Protein AF-A0A6A4Y1C8-F1 (afdb_monomer_lite)

Organism: NCBI:txid120398

Foldseek 3Di:
DPPLVVQLVVLLVVLVVVLVCCVVPVVVDDRDDPVRSVLSSLQSLQVVQVVVVVPDDPDPPCVVVVVVLVVLCVDVCCVVRRHHDDD

Radius of gyration: 15.1 Å; chains: 1; bounding box: 32×21×44 Å

Sequence (87 aa):
YLKIWPIVRACVYYQIWLQRADRTFRVDLPFKSPLEISLQAAGLIKLHLRQLLQDLPLKKGYIKVFNLLKQLSRDSWLKQFVLPDAV

Secondary structure (DSSP, 8-state):
-TTHHHHHHHHHHHHHHHHHHHHHH-TTSPPPPHHHHHHHHHHHHHHHHHHHHHH--SSGGGHHHHHHHHHHTTSHHHHHHTSPPP-

pLDDT: mean 88.27, std 11.73, range [49.28, 98.06]

Structure (mmCIF, N/CA/C/O backbone):
data_AF-A0A6A4Y1C8-F1
#
_entry.id   AF-A0A6A4Y1C8-F1
#
loop_
_atom_site.group_PDB
_atom_site.id
_atom_site.typ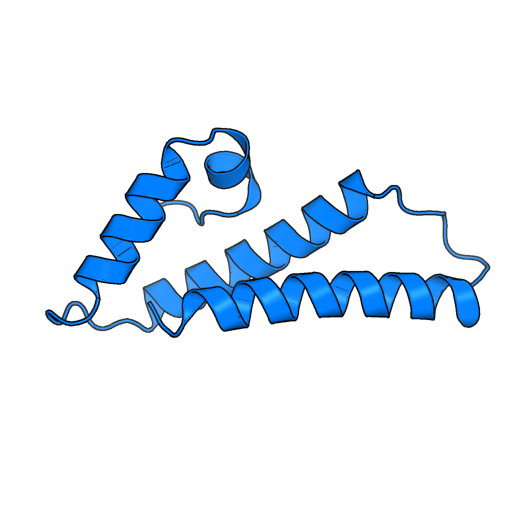e_symbol
_atom_site.label_atom_id
_atom_site.label_alt_id
_atom_site.label_comp_id
_atom_site.label_asym_id
_atom_site.label_entity_id
_atom_site.label_seq_id
_atom_site.pdbx_PDB_ins_code
_atom_site.Cartn_x
_atom_site.Cartn_y
_atom_site.Cartn_z
_atom_site.occupancy
_atom_site.B_iso_or_equiv
_atom_site.auth_seq_id
_atom_site.auth_comp_id
_atom_site.auth_asym_id
_atom_site.auth_atom_id
_atom_site.pdbx_PDB_model_num
ATOM 1 N N . TYR A 1 1 ? -6.583 -8.341 13.877 1.00 49.28 1 TYR A N 1
ATOM 2 C CA . TYR A 1 1 ? -5.229 -8.730 13.436 1.00 49.28 1 TYR A CA 1
ATOM 3 C C . TYR A 1 1 ? -5.214 -9.433 12.081 1.00 49.28 1 TYR A C 1
ATOM 5 O O . TYR A 1 1 ? -4.300 -9.179 11.313 1.00 49.28 1 TYR A O 1
ATOM 13 N N . LEU A 1 2 ? -6.236 -10.225 11.730 1.00 60.56 2 LEU A N 1
ATOM 14 C CA . LEU A 1 2 ? -6.258 -11.006 10.482 1.00 60.56 2 LEU A CA 1
ATOM 15 C C . LEU A 1 2 ? -6.603 -10.232 9.188 1.00 60.56 2 LEU A C 1
ATOM 17 O O . LEU A 1 2 ? -6.364 -10.773 8.121 1.00 60.56 2 LEU A O 1
ATOM 21 N N . LYS A 1 3 ? -7.125 -8.993 9.240 1.00 70.56 3 LYS A N 1
ATOM 22 C CA . LYS A 1 3 ? -7.572 -8.264 8.027 1.00 70.56 3 LYS A CA 1
ATOM 23 C C . LYS A 1 3 ? -6.530 -7.324 7.393 1.00 70.56 3 LYS A C 1
ATOM 25 O O . LYS A 1 3 ? -6.530 -7.179 6.181 1.00 70.56 3 LYS A O 1
ATOM 30 N N . ILE A 1 4 ? -5.624 -6.720 8.174 1.00 84.19 4 ILE A N 1
ATOM 31 C CA . ILE A 1 4 ? -4.653 -5.735 7.644 1.00 84.19 4 ILE A CA 1
ATOM 32 C C . ILE A 1 4 ? -3.496 -6.413 6.900 1.00 84.19 4 ILE A C 1
ATOM 34 O O . ILE A 1 4 ? -3.140 -6.003 5.802 1.00 84.19 4 ILE A O 1
ATOM 38 N N . TRP A 1 5 ? -2.914 -7.472 7.465 1.00 88.19 5 TRP A N 1
ATOM 39 C CA . TRP A 1 5 ? -1.761 -8.140 6.852 1.00 88.19 5 TRP A CA 1
ATOM 40 C C . TRP A 1 5 ? -2.027 -8.729 5.460 1.00 88.19 5 TRP A C 1
ATOM 42 O O . TRP A 1 5 ? -1.136 -8.642 4.614 1.00 88.19 5 TRP A O 1
ATOM 52 N N . PRO A 1 6 ? -3.206 -9.314 5.171 1.00 91.94 6 PRO A N 1
ATOM 53 C CA . PRO A 1 6 ? -3.568 -9.671 3.803 1.00 91.94 6 PRO A CA 1
ATOM 54 C C . PRO A 1 6 ? -3.576 -8.473 2.848 1.00 91.94 6 PRO A C 1
ATOM 56 O O . PRO A 1 6 ? -3.012 -8.592 1.768 1.00 91.94 6 PRO A O 1
ATOM 59 N N . ILE A 1 7 ? -4.121 -7.319 3.261 1.00 91.62 7 ILE A N 1
ATOM 60 C CA . ILE A 1 7 ? -4.113 -6.083 2.455 1.00 91.62 7 ILE A CA 1
ATOM 61 C C . ILE A 1 7 ? -2.673 -5.663 2.147 1.00 91.62 7 ILE A C 1
ATOM 63 O O . ILE A 1 7 ? -2.324 -5.468 0.985 1.00 91.62 7 ILE A O 1
ATOM 67 N N . VAL A 1 8 ? -1.820 -5.584 3.175 1.00 92.88 8 VAL A N 1
ATOM 68 C CA . VAL A 1 8 ? -0.409 -5.191 3.026 1.00 92.88 8 VAL A CA 1
ATOM 69 C C . VAL A 1 8 ? 0.323 -6.123 2.061 1.00 92.88 8 VAL A C 1
ATOM 71 O O . VAL A 1 8 ? 0.937 -5.654 1.105 1.00 92.88 8 VAL A O 1
ATOM 74 N N . ARG A 1 9 ? 0.218 -7.443 2.265 1.00 95.31 9 ARG A N 1
ATOM 75 C CA . ARG A 1 9 ? 0.875 -8.434 1.398 1.00 95.31 9 ARG A CA 1
ATOM 76 C C . ARG A 1 9 ? 0.370 -8.365 -0.038 1.00 95.31 9 ARG A C 1
ATOM 78 O O . ARG A 1 9 ? 1.187 -8.372 -0.951 1.00 95.31 9 ARG A O 1
ATOM 85 N N . ALA A 1 10 ? -0.943 -8.258 -0.236 1.00 96.38 10 ALA A N 1
ATOM 86 C CA . ALA A 1 10 ? -1.533 -8.163 -1.566 1.00 96.38 10 ALA A CA 1
ATOM 87 C C . ALA A 1 10 ? -1.032 -6.923 -2.320 1.00 96.38 10 ALA A C 1
ATOM 89 O O . ALA A 1 10 ? -0.599 -7.048 -3.460 1.00 96.38 10 ALA A O 1
ATOM 90 N N . CYS A 1 11 ? -1.005 -5.754 -1.672 1.00 97.06 11 CYS A N 1
ATOM 91 C CA . CYS A 1 11 ? -0.533 -4.517 -2.298 1.00 97.06 11 CYS A CA 1
ATOM 92 C C . CYS A 1 11 ? 0.956 -4.585 -2.667 1.00 97.06 11 CYS A C 1
ATOM 94 O O . CYS A 1 11 ? 1.337 -4.181 -3.763 1.00 97.06 11 CYS A O 1
ATOM 96 N N . VAL A 1 12 ? 1.797 -5.127 -1.779 1.00 97.06 12 VAL A N 1
ATOM 97 C CA . VAL A 1 12 ? 3.238 -5.284 -2.035 1.00 97.06 12 VAL A CA 1
ATOM 98 C C . VAL A 1 12 ? 3.488 -6.275 -3.171 1.00 97.06 12 VAL A C 1
ATOM 100 O O . VAL A 1 12 ? 4.223 -5.963 -4.107 1.00 97.06 12 VAL A O 1
ATOM 103 N N . TYR A 1 13 ? 2.860 -7.453 -3.132 1.00 97.94 13 TYR A N 1
ATOM 104 C CA . TYR A 1 13 ? 3.022 -8.456 -4.185 1.00 97.94 13 TYR A CA 1
ATOM 105 C C . TYR A 1 13 ? 2.489 -7.975 -5.527 1.00 97.94 13 TYR A C 1
ATOM 107 O O . TYR A 1 13 ? 3.142 -8.211 -6.541 1.00 97.94 13 TYR A O 1
ATOM 115 N N . TYR A 1 14 ? 1.367 -7.255 -5.533 1.00 98.06 14 TYR A N 1
ATOM 116 C CA . TYR A 1 14 ? 0.834 -6.646 -6.743 1.00 98.06 14 TYR A CA 1
ATOM 117 C C . TYR A 1 14 ? 1.836 -5.677 -7.373 1.00 98.06 14 TYR A C 1
ATOM 119 O O . TYR A 1 14 ? 2.105 -5.788 -8.562 1.00 98.06 14 TYR A O 1
ATOM 127 N N . GLN A 1 15 ? 2.449 -4.783 -6.592 1.00 97.75 15 GLN A N 1
ATOM 128 C CA . GLN A 1 15 ? 3.412 -3.819 -7.133 1.00 97.75 15 GLN A CA 1
ATOM 129 C C . GLN A 1 15 ? 4.706 -4.476 -7.631 1.00 97.75 15 GLN A C 1
ATOM 131 O O . GLN A 1 15 ? 5.230 -4.093 -8.676 1.00 97.75 15 GLN A O 1
ATOM 136 N N . ILE A 1 16 ? 5.202 -5.508 -6.939 1.00 96.69 16 ILE A N 1
ATOM 137 C CA . ILE A 1 16 ? 6.361 -6.289 -7.405 1.00 96.69 16 ILE A CA 1
ATOM 138 C C . ILE A 1 16 ? 6.032 -7.011 -8.713 1.00 96.69 16 ILE A C 1
ATOM 140 O O . ILE A 1 16 ? 6.828 -6.986 -9.653 1.00 96.69 16 ILE A O 1
ATOM 144 N N . TRP A 1 17 ? 4.873 -7.671 -8.771 1.00 97.75 17 TRP A N 1
ATOM 145 C CA . TRP A 1 17 ? 4.415 -8.362 -9.969 1.00 97.75 17 TRP A CA 1
ATOM 146 C C . TRP A 1 17 ? 4.234 -7.386 -11.132 1.00 97.75 17 TRP A C 1
ATOM 148 O O . TRP A 1 17 ? 4.783 -7.632 -12.203 1.00 97.75 17 TRP A O 1
ATOM 158 N N . LEU A 1 18 ? 3.558 -6.258 -10.901 1.00 97.06 18 LEU A N 1
ATOM 159 C CA . LEU A 1 18 ? 3.317 -5.227 -11.906 1.00 97.06 18 LEU A CA 1
ATOM 160 C C . LEU A 1 18 ? 4.635 -4.687 -12.458 1.00 97.06 18 LEU A C 1
ATOM 162 O O . LEU A 1 18 ? 4.799 -4.620 -13.669 1.00 97.06 18 LEU A O 1
ATOM 166 N N . GLN A 1 19 ? 5.611 -4.392 -11.595 1.00 96.12 19 GLN A N 1
ATOM 167 C CA . GLN A 1 19 ? 6.918 -3.932 -12.055 1.00 96.12 19 GLN A CA 1
ATOM 168 C C . GLN A 1 19 ? 7.627 -4.978 -12.926 1.00 96.12 19 GLN A C 1
ATOM 170 O O . GLN A 1 19 ? 8.218 -4.632 -13.948 1.00 96.12 19 GLN A O 1
ATOM 175 N N . ARG A 1 20 ? 7.588 -6.259 -12.540 1.00 95.50 20 ARG A N 1
ATOM 176 C CA . ARG A 1 20 ? 8.190 -7.346 -13.333 1.00 95.50 20 ARG A CA 1
ATOM 177 C C . ARG A 1 20 ? 7.481 -7.527 -14.674 1.00 95.50 20 ARG A C 1
ATOM 179 O O . ARG A 1 20 ? 8.148 -7.734 -15.686 1.00 95.50 20 ARG A O 1
ATOM 186 N N . ALA A 1 21 ? 6.156 -7.420 -14.682 1.00 97.00 21 ALA A N 1
ATOM 187 C CA . ALA A 1 21 ? 5.349 -7.479 -15.891 1.00 97.00 21 ALA A CA 1
ATOM 188 C C . ALA A 1 21 ? 5.661 -6.293 -16.815 1.00 97.00 21 ALA A C 1
ATOM 190 O O . ALA A 1 21 ? 5.966 -6.510 -17.983 1.00 97.00 21 ALA A O 1
ATOM 191 N N . ASP A 1 22 ? 5.706 -5.066 -16.289 1.00 96.31 22 ASP A N 1
ATOM 192 C CA . ASP A 1 22 ? 6.081 -3.869 -17.047 1.00 96.31 22 ASP A CA 1
ATOM 193 C C . ASP A 1 22 ? 7.489 -4.020 -17.650 1.00 96.31 22 ASP A C 1
ATOM 195 O O . ASP A 1 22 ? 7.685 -3.743 -18.826 1.00 96.31 22 ASP A O 1
ATOM 199 N N . ARG A 1 23 ? 8.470 -4.542 -16.898 1.00 93.31 23 ARG A N 1
ATOM 200 C CA . ARG A 1 23 ? 9.824 -4.789 -17.435 1.00 93.31 23 ARG A CA 1
ATOM 201 C C . ARG A 1 23 ? 9.881 -5.867 -18.520 1.00 93.31 23 ARG A C 1
ATOM 203 O O . ARG A 1 23 ? 10.807 -5.841 -19.320 1.00 93.31 23 ARG A O 1
ATOM 210 N N . THR A 1 24 ? 8.936 -6.802 -18.533 1.00 96.25 24 THR A N 1
ATOM 211 C CA . THR A 1 24 ? 8.904 -7.909 -19.504 1.00 96.25 24 THR A CA 1
ATOM 212 C C . THR A 1 24 ? 8.133 -7.527 -20.765 1.00 96.25 24 THR A C 1
ATOM 214 O O . THR A 1 24 ? 8.564 -7.830 -21.871 1.00 96.25 24 THR A O 1
ATOM 217 N N . PHE A 1 25 ? 6.989 -6.862 -20.599 1.00 97.00 25 PHE A N 1
ATOM 218 C CA . PHE A 1 25 ? 6.009 -6.651 -21.666 1.00 97.00 25 PHE A CA 1
ATOM 219 C C . PHE A 1 25 ? 5.887 -5.189 -22.116 1.00 97.00 25 PHE A C 1
ATOM 221 O O . PHE A 1 25 ? 5.298 -4.932 -23.160 1.00 97.00 25 PHE A O 1
ATOM 228 N N . ARG A 1 26 ? 6.410 -4.227 -21.343 1.00 95.31 26 ARG A N 1
ATOM 229 C CA . ARG A 1 26 ? 6.290 -2.776 -21.586 1.00 95.31 26 ARG A CA 1
ATOM 230 C C . ARG A 1 26 ? 7.637 -2.082 -21.388 1.00 95.31 26 ARG A C 1
ATOM 232 O O . ARG A 1 26 ? 7.814 -1.219 -20.525 1.00 95.31 26 ARG A O 1
ATOM 239 N N . VAL A 1 27 ? 8.620 -2.535 -22.162 1.00 92.44 27 VAL A N 1
ATOM 240 C CA . VAL A 1 27 ? 10.029 -2.118 -22.053 1.00 92.44 27 VAL A CA 1
ATOM 241 C C . VAL A 1 27 ? 10.250 -0.628 -22.332 1.00 92.44 27 VAL A C 1
ATOM 243 O O . VAL A 1 27 ? 11.247 -0.069 -21.885 1.00 92.44 27 VAL A O 1
ATOM 246 N N . ASP A 1 28 ? 9.309 0.011 -23.026 1.00 96.50 28 ASP A N 1
ATOM 247 C CA . ASP A 1 28 ? 9.265 1.443 -23.324 1.00 96.50 28 ASP A CA 1
ATOM 248 C C . ASP A 1 28 ? 8.971 2.310 -22.089 1.00 96.50 28 ASP A C 1
ATOM 250 O O . ASP A 1 28 ? 9.300 3.497 -22.069 1.00 96.50 28 ASP A O 1
ATOM 254 N N . LEU A 1 29 ? 8.387 1.733 -21.033 1.00 94.69 29 LEU A N 1
ATOM 255 C CA . LEU A 1 29 ? 8.081 2.487 -19.826 1.00 94.69 29 LEU A CA 1
ATOM 256 C C . LEU A 1 29 ? 9.353 2.913 -19.077 1.00 94.69 29 LEU A C 1
ATOM 258 O O . LEU A 1 29 ? 10.259 2.087 -18.876 1.00 94.69 29 LEU A O 1
ATOM 262 N N . PRO A 1 30 ? 9.370 4.132 -18.503 1.00 94.12 30 PRO A N 1
ATOM 263 C CA . PRO A 1 30 ? 10.442 4.572 -17.622 1.00 94.12 30 PRO A CA 1
ATOM 264 C C . PRO A 1 30 ? 10.691 3.576 -16.491 1.00 94.12 30 PRO A C 1
ATOM 266 O O . PRO A 1 30 ? 9.761 2.968 -15.948 1.00 94.12 30 PRO A O 1
ATOM 269 N N . PHE A 1 31 ? 11.959 3.398 -16.136 1.00 91.44 31 PHE A N 1
ATOM 270 C CA . PHE A 1 31 ? 12.311 2.613 -14.964 1.00 91.44 31 PHE A CA 1
ATOM 271 C C . PHE A 1 31 ? 11.774 3.303 -13.707 1.00 91.44 31 PHE A C 1
ATOM 273 O O . PHE A 1 31 ? 11.970 4.500 -13.523 1.00 91.44 31 PHE A O 1
ATOM 280 N N . LYS A 1 32 ? 11.126 2.528 -12.836 1.00 94.81 32 LYS A N 1
ATOM 281 C CA . LYS A 1 32 ? 10.705 2.976 -11.507 1.00 94.81 32 LYS A CA 1
ATOM 282 C C . LYS A 1 32 ? 11.712 2.479 -10.484 1.00 94.81 32 LYS A C 1
ATOM 284 O O . LYS A 1 32 ? 12.015 1.285 -10.435 1.00 94.81 32 LYS A O 1
ATOM 289 N N . SER A 1 33 ? 12.197 3.383 -9.650 1.00 96.00 33 SER A N 1
ATOM 290 C CA . SER A 1 33 ? 13.044 3.057 -8.511 1.00 96.00 33 SER A CA 1
ATOM 291 C C . SER A 1 33 ? 12.297 2.200 -7.474 1.00 96.00 33 SER A C 1
ATOM 293 O O . SER A 1 33 ? 11.066 2.259 -7.370 1.00 96.00 33 SER A O 1
ATOM 295 N N . PRO A 1 34 ? 13.021 1.435 -6.634 1.00 95.19 34 PRO A N 1
ATOM 296 C CA . PRO A 1 34 ? 12.413 0.702 -5.524 1.00 95.19 34 PRO A CA 1
ATOM 297 C C . PRO A 1 34 ? 11.587 1.588 -4.581 1.00 95.19 34 PRO A C 1
ATOM 299 O O . PRO A 1 34 ? 10.564 1.144 -4.057 1.00 95.19 34 PRO A O 1
ATOM 302 N N . LEU A 1 35 ? 12.001 2.846 -4.385 1.00 95.69 35 LEU A N 1
ATOM 303 C CA . LEU A 1 35 ? 11.269 3.807 -3.563 1.00 95.69 35 LEU A CA 1
ATOM 304 C C . LEU A 1 35 ? 9.913 4.157 -4.185 1.00 95.69 35 LEU A C 1
ATOM 306 O O . LEU A 1 35 ? 8.901 4.100 -3.492 1.00 95.69 35 LEU A O 1
ATOM 310 N N . GLU A 1 36 ? 9.863 4.456 -5.484 1.00 96.38 36 GLU A N 1
ATOM 311 C CA . GLU A 1 36 ? 8.606 4.769 -6.179 1.00 96.38 36 GLU A CA 1
ATOM 312 C C . GLU A 1 36 ? 7.619 3.599 -6.130 1.00 96.38 36 GLU A C 1
ATOM 314 O O . GLU A 1 36 ? 6.438 3.795 -5.848 1.00 96.38 36 GLU A O 1
ATOM 319 N N . ILE A 1 37 ? 8.104 2.371 -6.329 1.00 97.06 37 ILE A N 1
ATOM 320 C CA . ILE A 1 37 ? 7.282 1.155 -6.218 1.00 97.06 37 ILE A CA 1
ATOM 321 C C . ILE A 1 37 ? 6.757 0.993 -4.783 1.00 97.06 37 ILE A C 1
ATOM 323 O O . ILE A 1 37 ? 5.586 0.669 -4.575 1.00 97.06 37 ILE A O 1
ATOM 327 N N . SER A 1 38 ? 7.598 1.268 -3.781 1.00 96.31 38 SER A N 1
ATOM 328 C CA . SER A 1 38 ? 7.204 1.211 -2.367 1.00 96.31 38 SER A CA 1
ATOM 329 C C . SER A 1 38 ? 6.132 2.250 -2.032 1.00 96.31 38 SER A C 1
ATOM 331 O O . SER A 1 38 ? 5.177 1.937 -1.322 1.00 96.31 38 SER A O 1
ATOM 333 N N . LEU A 1 39 ? 6.239 3.462 -2.585 1.00 97.44 39 LEU A N 1
ATOM 334 C CA . LEU A 1 39 ? 5.228 4.512 -2.442 1.00 97.44 39 LEU A CA 1
ATOM 335 C C . LEU A 1 39 ? 3.907 4.131 -3.126 1.00 97.44 39 LEU A C 1
ATOM 337 O O . LEU A 1 39 ? 2.840 4.360 -2.558 1.00 97.44 39 LEU A O 1
ATOM 341 N N . GLN A 1 40 ? 3.957 3.488 -4.298 1.00 97.19 40 GLN A N 1
ATOM 342 C CA . GLN A 1 40 ? 2.762 2.968 -4.975 1.00 97.19 40 GLN A CA 1
ATOM 343 C C . GLN A 1 40 ? 2.072 1.875 -4.146 1.00 97.19 40 GLN A C 1
ATOM 345 O O . GLN A 1 40 ? 0.847 1.882 -4.006 1.00 97.19 40 GLN A O 1
ATOM 350 N N . ALA A 1 41 ? 2.843 0.970 -3.534 1.00 97.75 41 ALA A N 1
ATOM 351 C CA . ALA A 1 41 ? 2.300 -0.046 -2.633 1.00 97.75 41 ALA A CA 1
ATOM 352 C C . ALA A 1 41 ? 1.667 0.596 -1.393 1.00 97.75 41 ALA A C 1
ATOM 354 O O . ALA A 1 41 ? 0.538 0.260 -1.039 1.00 97.75 41 ALA A O 1
ATOM 355 N N . ALA A 1 42 ? 2.362 1.549 -0.767 1.00 96.88 42 ALA A N 1
ATOM 356 C CA . ALA A 1 42 ? 1.871 2.281 0.395 1.00 96.88 42 ALA A CA 1
ATOM 357 C C . ALA A 1 42 ? 0.557 3.022 0.099 1.00 96.88 42 ALA A C 1
ATOM 359 O O . ALA A 1 42 ? -0.379 2.938 0.894 1.00 96.88 42 ALA A O 1
ATOM 360 N N . GLY A 1 43 ? 0.443 3.650 -1.076 1.00 96.69 43 GLY A N 1
ATOM 361 C CA . GLY A 1 43 ? -0.784 4.305 -1.531 1.00 96.69 43 GLY A CA 1
ATOM 362 C C . GLY A 1 43 ? -1.977 3.349 -1.637 1.00 96.69 43 GLY A C 1
ATOM 363 O O . GLY A 1 43 ? -3.060 3.662 -1.141 1.00 96.69 43 GLY A O 1
ATOM 364 N N . LEU A 1 44 ? -1.779 2.153 -2.204 1.00 96.94 44 LEU A N 1
ATOM 365 C CA . LEU A 1 44 ? -2.829 1.127 -2.260 1.00 96.94 44 LEU A CA 1
ATOM 366 C C . LEU A 1 44 ? -3.212 0.619 -0.867 1.00 96.94 44 LEU A C 1
ATOM 368 O O . LEU A 1 44 ? -4.397 0.456 -0.571 1.00 96.94 44 LEU A O 1
ATOM 372 N N . ILE A 1 45 ? -2.229 0.418 0.015 1.00 95.69 45 ILE A N 1
ATOM 373 C CA . ILE A 1 45 ? -2.494 0.020 1.402 1.00 95.69 45 ILE A CA 1
ATOM 374 C C . ILE A 1 45 ? -3.344 1.086 2.089 1.00 95.69 45 ILE A C 1
ATOM 376 O O . ILE A 1 45 ? -4.368 0.749 2.680 1.00 95.69 45 ILE A O 1
ATOM 380 N N . LYS A 1 46 ? -2.964 2.363 1.970 1.00 94.81 46 LYS A N 1
ATOM 381 C CA . LYS A 1 46 ? -3.705 3.490 2.541 1.00 94.81 46 LYS A CA 1
ATOM 382 C C . LYS A 1 46 ? -5.155 3.513 2.059 1.00 94.81 46 LYS A C 1
ATOM 384 O O . LYS A 1 46 ? -6.065 3.643 2.879 1.00 94.81 46 LYS A O 1
ATOM 389 N N . LEU A 1 47 ? -5.376 3.325 0.757 1.00 94.38 47 LEU A N 1
ATOM 390 C CA . LEU A 1 47 ? -6.710 3.266 0.156 1.00 94.38 47 LEU A CA 1
ATOM 391 C C . LEU A 1 47 ? -7.561 2.138 0.761 1.00 94.38 47 LEU A C 1
ATOM 393 O O . LEU A 1 47 ? -8.672 2.379 1.231 1.00 94.38 47 LEU A O 1
ATOM 397 N N . HIS A 1 48 ? -7.031 0.916 0.807 1.00 91.81 48 HIS A N 1
ATOM 398 C CA . HIS A 1 48 ? -7.762 -0.234 1.342 1.00 91.81 48 HIS A CA 1
ATOM 399 C C . HIS A 1 48 ? -7.967 -0.163 2.858 1.00 91.81 48 HIS A C 1
ATOM 401 O O . HIS A 1 48 ? -8.995 -0.619 3.358 1.00 91.81 48 HIS A O 1
ATOM 407 N N . LEU A 1 49 ? -7.023 0.421 3.601 1.00 90.06 49 LEU A N 1
ATOM 408 C CA . LEU A 1 49 ? -7.196 0.686 5.026 1.00 90.06 49 LEU A CA 1
ATOM 409 C C . LEU A 1 49 ? -8.304 1.708 5.273 1.00 90.06 49 LEU A C 1
ATOM 411 O O . LEU A 1 49 ? -9.099 1.501 6.186 1.00 90.06 49 LEU A O 1
ATOM 415 N N . ARG A 1 50 ? -8.397 2.768 4.461 1.00 89.19 50 ARG A N 1
ATOM 416 C CA . ARG A 1 50 ? -9.492 3.743 4.548 1.00 89.19 50 ARG A CA 1
ATOM 417 C C . ARG A 1 50 ? -10.847 3.074 4.333 1.00 89.19 50 ARG A C 1
ATOM 419 O O . ARG A 1 50 ? -11.732 3.253 5.163 1.00 89.19 50 ARG A O 1
ATOM 426 N N . GLN A 1 51 ? -10.976 2.270 3.276 1.00 87.44 51 GLN A N 1
ATOM 427 C CA . GLN A 1 51 ? -12.210 1.532 2.991 1.00 87.44 51 GLN A CA 1
ATOM 428 C C . GLN A 1 51 ? -12.570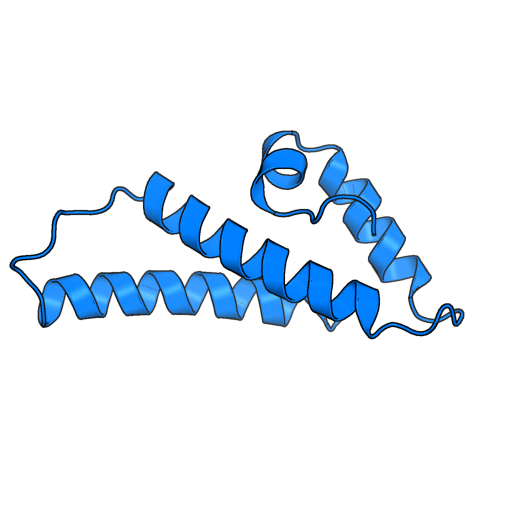 0.593 4.144 1.00 87.44 51 GLN A C 1
ATOM 430 O O . GLN A 1 51 ? -13.695 0.606 4.635 1.00 87.44 51 GLN A O 1
ATOM 435 N N . LEU A 1 52 ? -11.583 -0.163 4.641 1.00 85.06 52 LEU A N 1
ATOM 436 C CA . LEU A 1 52 ? -11.776 -1.021 5.800 1.00 85.06 52 LEU A CA 1
ATOM 437 C C . LEU A 1 52 ? -12.304 -0.205 6.984 1.00 85.06 52 LEU A C 1
ATOM 439 O O . LEU A 1 52 ? -13.283 -0.610 7.579 1.00 85.06 52 LEU A O 1
ATOM 443 N N . LEU A 1 53 ? -11.708 0.938 7.323 1.00 82.75 53 LEU A N 1
ATOM 444 C CA . LEU A 1 53 ? -12.158 1.757 8.454 1.00 82.75 53 LEU A CA 1
ATOM 445 C C . LEU A 1 53 ? -13.578 2.316 8.288 1.00 82.75 53 LEU A C 1
ATOM 447 O O . LEU A 1 53 ? -14.283 2.410 9.288 1.00 82.75 53 LEU A O 1
ATOM 451 N N . GLN A 1 54 ? -14.005 2.638 7.064 1.00 82.81 54 GLN A N 1
ATOM 452 C CA . GLN A 1 54 ? -15.368 3.102 6.777 1.00 82.81 54 GLN A CA 1
ATOM 453 C C . GLN A 1 54 ? -16.413 1.989 6.928 1.00 82.81 54 GLN A C 1
ATOM 455 O O . GLN A 1 54 ? -17.477 2.216 7.497 1.00 82.81 54 GLN A O 1
ATOM 460 N N . ASP A 1 55 ? -16.091 0.773 6.484 1.00 78.25 55 ASP A N 1
ATOM 461 C CA . ASP A 1 55 ? -17.010 -0.374 6.526 1.00 78.25 55 ASP A CA 1
ATOM 462 C C . ASP A 1 55 ? -17.114 -1.016 7.919 1.00 78.25 55 ASP A C 1
ATOM 464 O O . ASP A 1 55 ? -17.899 -1.943 8.146 1.00 78.25 55 ASP A O 1
ATOM 468 N N . LEU A 1 56 ? -16.282 -0.579 8.867 1.00 72.19 56 LEU A N 1
ATOM 469 C CA . LEU A 1 56 ? -16.211 -1.158 10.197 1.00 72.19 56 LEU A CA 1
ATOM 470 C C . LEU A 1 56 ? -17.287 -0.570 11.120 1.00 72.19 56 LEU A C 1
ATOM 472 O O . LEU A 1 56 ? -17.153 0.568 11.566 1.00 72.19 56 LEU A O 1
ATOM 476 N N . PRO A 1 57 ? -18.311 -1.349 11.531 1.00 65.94 57 PRO A N 1
ATOM 477 C CA . PRO A 1 57 ? -19.184 -0.905 12.605 1.00 65.94 57 PRO A CA 1
ATOM 478 C C . PRO A 1 57 ? -18.348 -0.759 13.882 1.00 65.94 57 PRO A C 1
ATOM 480 O O . PRO A 1 57 ? -17.522 -1.629 14.175 1.00 65.94 57 PRO A O 1
ATOM 483 N N . LEU A 1 58 ? -18.595 0.297 14.666 1.00 63.75 58 LEU A N 1
ATOM 484 C CA . LEU A 1 58 ? -17.951 0.626 15.954 1.00 63.75 58 LEU A CA 1
ATOM 485 C C . LEU A 1 58 ? -18.231 -0.414 17.073 1.00 63.75 58 LEU A C 1
ATOM 487 O O . LEU A 1 58 ? -18.470 -0.080 18.230 1.00 63.75 58 LEU A O 1
ATOM 491 N N . LYS A 1 59 ? -18.241 -1.712 16.755 1.00 58.38 59 LYS A N 1
ATOM 492 C CA . LYS A 1 59 ? -18.405 -2.818 17.701 1.00 58.38 59 LYS A CA 1
ATOM 493 C C . LYS A 1 59 ? -17.044 -3.263 18.253 1.00 58.38 59 LYS A C 1
ATOM 495 O O . LYS A 1 59 ? -16.014 -3.190 17.583 1.00 58.38 59 LYS A O 1
ATOM 500 N N . LYS A 1 60 ? -17.069 -3.815 19.475 1.00 59.06 60 LYS A N 1
ATOM 501 C CA . LYS A 1 60 ? -15.927 -4.239 20.322 1.00 59.06 60 LYS A CA 1
ATOM 502 C C . LYS A 1 60 ? -14.795 -5.039 19.634 1.00 59.06 60 LYS A C 1
ATOM 504 O O . LYS A 1 60 ? -13.691 -5.087 20.167 1.00 59.06 60 LYS A O 1
ATOM 509 N N . GLY A 1 61 ? -15.014 -5.644 18.462 1.00 61.78 61 GLY A N 1
ATOM 510 C CA . GLY A 1 61 ? -14.011 -6.444 17.740 1.00 61.78 61 GLY A CA 1
ATOM 511 C C . GLY A 1 61 ? -12.864 -5.651 17.091 1.00 61.78 61 GLY A C 1
ATOM 512 O O . GLY A 1 61 ? -11.818 -6.232 16.789 1.00 61.78 61 GLY A O 1
ATOM 513 N N . TYR A 1 62 ? -13.019 -4.336 16.902 1.00 71.56 62 TYR A N 1
ATOM 514 C CA . TYR A 1 62 ? -12.096 -3.539 16.080 1.00 71.56 62 TYR A CA 1
ATOM 515 C C . TYR A 1 62 ? -11.120 -2.656 16.855 1.00 71.56 62 TYR A C 1
ATOM 517 O O . TYR A 1 62 ? -10.190 -2.118 16.262 1.00 71.56 62 TYR A O 1
ATOM 525 N N . ILE A 1 63 ? -11.212 -2.624 18.186 1.00 78.56 63 ILE A N 1
ATOM 526 C CA . ILE A 1 63 ? -10.246 -1.933 19.062 1.00 78.56 63 ILE A CA 1
ATOM 527 C C . ILE A 1 63 ? -8.803 -2.377 18.764 1.00 78.56 63 ILE A C 1
ATOM 529 O O . ILE A 1 63 ? -7.889 -1.561 18.721 1.00 78.56 63 ILE A O 1
ATOM 533 N N . LYS A 1 64 ? -8.588 -3.667 18.466 1.00 80.81 64 LYS A N 1
ATOM 534 C CA . LYS A 1 64 ? -7.260 -4.194 18.100 1.00 80.81 64 LYS A CA 1
ATOM 535 C C . LYS A 1 64 ? -6.722 -3.619 16.781 1.00 80.81 64 LYS A C 1
ATOM 537 O O . LYS A 1 64 ? -5.510 -3.539 16.624 1.00 80.81 64 LYS A O 1
ATOM 542 N N . VAL A 1 65 ? -7.598 -3.262 15.836 1.00 80.56 65 VAL A N 1
ATOM 543 C CA . VAL A 1 65 ? -7.219 -2.616 14.567 1.00 80.56 65 VAL A CA 1
ATOM 544 C C . VAL A 1 65 ? -6.790 -1.178 14.838 1.00 80.56 65 VAL A C 1
ATOM 546 O O . VAL A 1 65 ? -5.683 -0.810 14.464 1.00 80.56 65 VAL A O 1
ATOM 549 N N . PHE A 1 66 ? -7.592 -0.411 15.578 1.00 82.69 66 PHE A N 1
ATOM 550 C CA . PHE A 1 66 ? -7.240 0.959 15.960 1.00 82.69 66 PHE A CA 1
ATOM 551 C C . PHE A 1 66 ? -5.951 1.030 16.791 1.00 82.69 66 PHE A C 1
ATOM 553 O O . PHE A 1 66 ? -5.094 1.864 16.513 1.00 82.69 66 PHE A O 1
ATOM 560 N N . ASN A 1 67 ? -5.756 0.119 17.752 1.00 86.62 67 ASN A N 1
ATOM 561 C CA . ASN A 1 67 ? -4.520 0.049 18.541 1.00 86.62 67 ASN A CA 1
ATOM 562 C C . ASN A 1 67 ? -3.292 -0.237 17.671 1.00 86.62 67 ASN A C 1
ATOM 564 O O . ASN A 1 67 ? -2.245 0.370 17.884 1.00 86.62 67 ASN A O 1
ATOM 568 N N . LEU A 1 68 ? -3.421 -1.130 16.684 1.00 86.44 68 LEU A N 1
ATOM 569 C CA . LEU A 1 68 ? -2.345 -1.396 15.733 1.00 86.44 68 LEU A CA 1
ATOM 570 C C . LEU A 1 68 ? -2.034 -0.146 14.902 1.00 86.44 68 LEU A C 1
ATOM 572 O O . LEU A 1 68 ? -0.878 0.249 14.836 1.00 86.44 68 LEU A O 1
ATOM 576 N N . LEU A 1 69 ? -3.041 0.521 14.329 1.00 87.62 69 LEU A N 1
ATOM 577 C CA . LEU A 1 69 ? -2.826 1.750 13.552 1.00 87.62 69 LEU A CA 1
ATOM 578 C C . LEU A 1 69 ? -2.175 2.854 14.403 1.00 87.62 69 LEU A C 1
ATOM 580 O O . LEU A 1 69 ? -1.235 3.499 13.949 1.00 87.62 69 LEU A O 1
ATOM 584 N N . LYS A 1 70 ? -2.594 3.005 15.666 1.00 88.81 70 LYS A N 1
ATOM 585 C CA . LYS A 1 70 ? -1.980 3.929 16.634 1.00 88.81 70 LYS A CA 1
ATOM 586 C C . LYS A 1 70 ? -0.526 3.570 16.963 1.00 88.81 70 LYS A C 1
ATOM 588 O O . LYS A 1 70 ? 0.288 4.451 17.224 1.00 88.81 70 LYS A O 1
ATOM 593 N N . GLN A 1 71 ? -0.182 2.285 16.991 1.00 90.62 71 GLN A N 1
ATOM 594 C CA . GLN A 1 71 ? 1.202 1.856 17.179 1.00 90.62 71 GLN A CA 1
ATOM 595 C C . GLN A 1 71 ? 2.042 2.156 15.933 1.00 90.62 71 GLN A C 1
ATOM 597 O O . GLN A 1 71 ? 3.140 2.692 16.065 1.00 90.62 71 GLN A O 1
ATOM 602 N N . LEU A 1 72 ? 1.513 1.867 14.741 1.00 89.81 72 LEU A N 1
ATOM 603 C CA . LEU A 1 72 ? 2.182 2.148 13.469 1.00 89.81 72 LEU A CA 1
ATOM 604 C C . LEU A 1 72 ? 2.362 3.653 13.230 1.00 89.81 72 LEU A C 1
ATOM 606 O O . LEU A 1 72 ? 3.350 4.048 12.626 1.00 89.81 72 LEU A O 1
ATOM 610 N N . SER A 1 73 ? 1.476 4.506 13.756 1.00 91.38 73 SER A N 1
ATOM 611 C CA . SER A 1 73 ? 1.578 5.962 13.586 1.00 91.38 73 SER A CA 1
ATOM 612 C C . SER A 1 73 ? 2.755 6.596 14.332 1.00 91.38 73 SER A C 1
ATOM 614 O O . SER A 1 73 ? 2.961 7.803 14.217 1.00 91.38 73 SER A O 1
ATOM 616 N N . ARG A 1 74 ? 3.483 5.822 15.149 1.00 94.19 74 ARG A N 1
ATOM 617 C CA . ARG A 1 74 ? 4.728 6.265 15.794 1.00 94.19 74 ARG A CA 1
ATOM 618 C C . ARG A 1 74 ? 5.891 6.330 14.810 1.00 94.19 74 ARG A C 1
ATOM 620 O O . ARG A 1 74 ? 6.818 7.096 15.038 1.00 94.19 74 ARG A O 1
ATOM 627 N N . ASP A 1 75 ? 5.833 5.542 13.743 1.00 95.31 75 ASP A N 1
ATOM 628 C CA . AS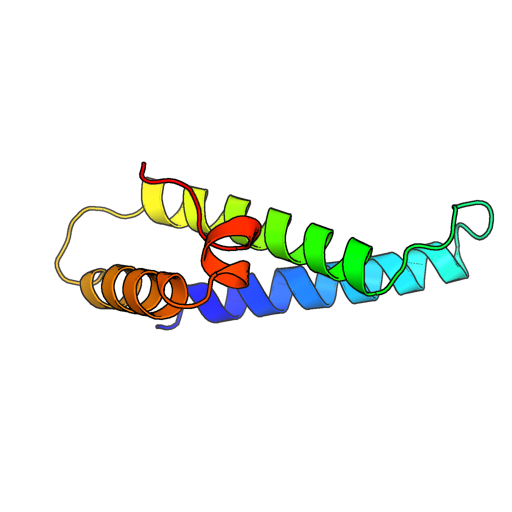P A 1 75 ? 6.782 5.622 12.645 1.00 95.31 75 ASP A CA 1
ATOM 629 C C . ASP A 1 75 ? 6.338 6.726 11.673 1.00 95.31 75 ASP A C 1
ATOM 631 O O . ASP A 1 75 ? 5.192 6.742 11.210 1.00 95.31 75 ASP A O 1
ATOM 635 N N . SER A 1 76 ? 7.228 7.683 11.398 1.00 94.31 76 SER A N 1
ATOM 636 C CA . SER A 1 76 ? 6.911 8.856 10.576 1.00 94.31 76 SER A CA 1
ATOM 637 C C . SER A 1 76 ? 6.586 8.477 9.134 1.00 94.31 76 SER A C 1
ATOM 639 O O . SER A 1 76 ? 5.670 9.053 8.543 1.00 94.31 76 SER A O 1
ATOM 641 N N . TRP A 1 77 ? 7.275 7.474 8.590 1.00 94.25 77 TRP A N 1
ATOM 642 C CA . TRP A 1 77 ? 7.077 7.018 7.222 1.00 94.25 77 TRP A CA 1
ATOM 643 C C . TRP A 1 77 ? 5.735 6.299 7.076 1.00 94.25 77 TRP A C 1
ATOM 645 O O . TRP A 1 77 ? 4.941 6.632 6.196 1.00 94.25 77 TRP A O 1
ATOM 655 N N . LEU A 1 78 ? 5.413 5.371 7.982 1.00 93.06 78 LEU A N 1
ATOM 656 C CA . LEU A 1 78 ? 4.121 4.681 7.974 1.00 93.06 78 LEU A CA 1
ATOM 657 C C . LEU A 1 78 ? 2.966 5.659 8.183 1.00 93.06 78 LEU A C 1
ATOM 659 O O . LEU A 1 78 ? 1.963 5.575 7.471 1.00 93.06 78 LEU A O 1
ATOM 663 N N . LYS A 1 79 ? 3.115 6.612 9.109 1.00 93.56 79 LYS A N 1
ATOM 664 C CA . LYS A 1 79 ? 2.120 7.665 9.331 1.00 93.56 79 LYS A CA 1
ATOM 665 C C . LYS A 1 79 ? 1.869 8.480 8.065 1.00 93.56 79 LYS A C 1
ATOM 667 O O . LYS A 1 79 ? 0.717 8.741 7.741 1.00 93.56 79 LYS A O 1
ATOM 672 N N . GLN A 1 80 ? 2.925 8.858 7.350 1.00 93.56 80 GLN A N 1
ATOM 673 C CA . GLN A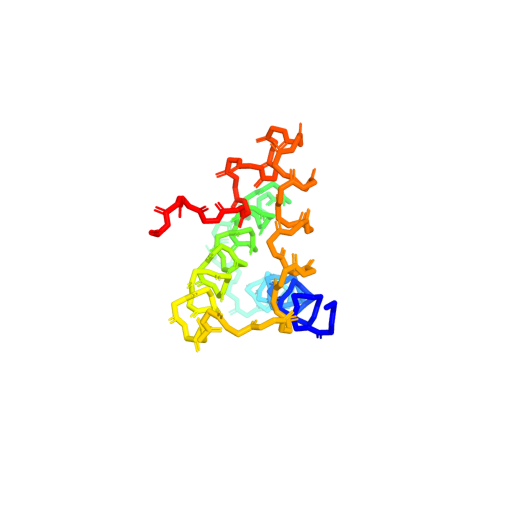 1 80 ? 2.815 9.683 6.152 1.00 93.56 80 GLN A CA 1
ATOM 674 C C . GLN A 1 80 ? 2.259 8.910 4.950 1.00 93.56 80 GLN A C 1
ATOM 676 O O . GLN A 1 80 ? 1.399 9.420 4.230 1.00 93.56 80 GLN A O 1
ATOM 681 N N . PHE A 1 81 ? 2.732 7.687 4.707 1.00 93.88 81 PHE A N 1
ATOM 682 C CA . PHE A 1 81 ? 2.511 7.003 3.429 1.00 93.88 81 PHE A CA 1
ATOM 683 C C . PHE A 1 81 ? 1.521 5.843 3.492 1.00 93.88 81 PHE A C 1
ATOM 685 O O . PHE A 1 81 ? 0.897 5.543 2.478 1.00 93.88 81 PHE A O 1
ATOM 692 N N . VAL A 1 82 ? 1.329 5.215 4.653 1.00 92.62 82 VAL A N 1
ATOM 693 C CA . VAL A 1 82 ? 0.536 3.980 4.782 1.00 92.62 82 VAL A CA 1
ATOM 694 C C . VAL A 1 82 ? -0.772 4.211 5.524 1.00 92.62 82 VAL A C 1
ATOM 696 O O . VAL A 1 82 ? -1.799 3.648 5.149 1.00 92.62 82 VAL A O 1
ATOM 699 N N . LEU A 1 83 ? -0.759 5.017 6.583 1.00 92.25 83 LEU A N 1
ATOM 700 C CA . LEU A 1 83 ? -1.949 5.230 7.396 1.00 92.25 83 LEU A CA 1
ATOM 701 C C . LEU 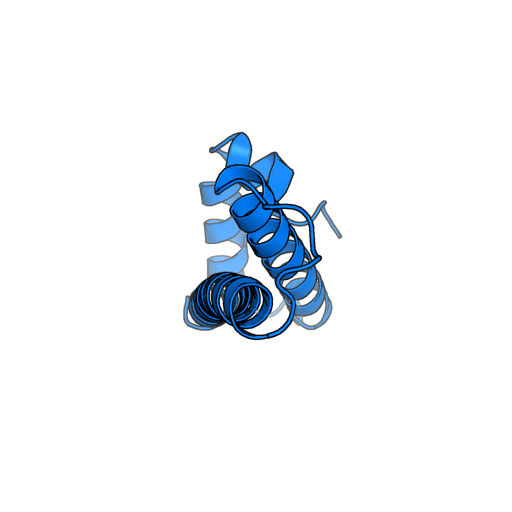A 1 83 ? -2.897 6.231 6.722 1.00 92.25 83 LEU A C 1
ATOM 703 O O . LEU A 1 83 ? -2.438 7.261 6.223 1.00 92.25 83 LEU A O 1
ATOM 707 N N . PRO A 1 84 ? -4.207 5.940 6.670 1.00 88.31 84 PRO A N 1
ATOM 708 C CA . PRO A 1 84 ? -5.181 6.916 6.212 1.00 88.31 84 PRO A CA 1
ATOM 709 C C . PRO A 1 84 ? -5.284 8.063 7.220 1.00 88.31 84 PRO A C 1
ATOM 711 O O . PRO A 1 84 ? -5.139 7.847 8.427 1.00 88.31 84 PRO A O 1
ATOM 714 N N . ASP A 1 85 ? -5.553 9.267 6.719 1.00 79.50 85 ASP A N 1
ATOM 715 C CA . ASP A 1 85 ? -5.938 10.392 7.569 1.00 79.50 85 ASP A CA 1
ATOM 716 C C . ASP A 1 85 ? -7.210 10.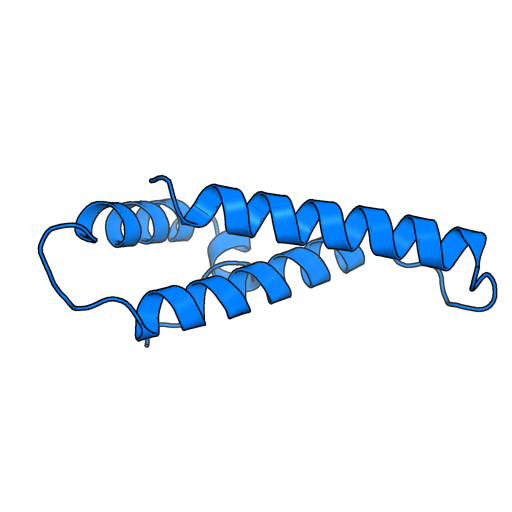031 8.348 1.00 79.50 85 ASP A C 1
ATOM 718 O O . ASP A 1 85 ? -7.998 9.187 7.905 1.00 79.50 85 ASP A O 1
ATOM 722 N N . ALA A 1 86 ? -7.380 10.621 9.535 1.00 63.47 86 ALA A N 1
ATOM 723 C CA . ALA A 1 86 ? -8.538 10.343 10.379 1.00 63.47 86 ALA A CA 1
ATOM 724 C C . ALA A 1 86 ? -9.836 10.556 9.577 1.00 63.47 86 ALA A C 1
ATOM 726 O O . ALA A 1 86 ? -10.024 11.619 8.985 1.00 63.47 86 ALA A O 1
ATOM 727 N N . VAL A 1 87 ? -10.674 9.514 9.524 1.00 51.78 87 VAL A N 1
ATOM 728 C CA . VAL A 1 87 ? -12.034 9.554 8.962 1.00 51.78 87 VAL A CA 1
ATOM 729 C C . VAL A 1 87 ? -12.974 10.159 9.991 1.00 51.78 87 VAL A C 1
ATOM 731 O O . VAL A 1 87 ? -12.848 9.762 11.173 1.00 51.78 87 VAL A O 1
#